Protein AF-A0A3D3TG16-F1 (afdb_monomer_lite)

Radius of gyration: 24.29 Å; chains: 1; bounding box: 48×66×40 Å

pLDDT: mean 75.25, std 17.26, range [41.66, 96.12]

Structure (mmCIF, N/CA/C/O backbone):
data_AF-A0A3D3TG16-F1
#
_entry.id   AF-A0A3D3TG16-F1
#
loop_
_atom_site.group_PDB
_atom_site.id
_atom_site.type_symbol
_atom_site.label_atom_id
_atom_site.label_alt_id
_atom_site.label_comp_id
_atom_site.label_asym_id
_atom_site.label_entity_id
_atom_site.label_seq_id
_atom_site.pdbx_PDB_ins_code
_atom_site.Cartn_x
_atom_site.Cartn_y
_atom_site.Cartn_z
_atom_site.occupancy
_atom_site.B_iso_or_equiv
_atom_site.auth_seq_id
_atom_site.auth_comp_id
_atom_site.auth_asym_id
_atom_site.auth_atom_id
_atom_site.pdbx_PDB_model_num
ATOM 1 N N . MET A 1 1 ? 19.331 -49.207 22.843 1.00 44.12 1 MET A N 1
ATOM 2 C CA . MET A 1 1 ? 19.240 -48.567 21.511 1.00 44.12 1 MET A CA 1
ATOM 3 C C . MET A 1 1 ? 20.574 -47.880 21.220 1.00 44.12 1 MET A C 1
ATOM 5 O O . MET A 1 1 ? 20.858 -46.851 21.814 1.00 44.12 1 MET A O 1
ATOM 9 N N . LYS A 1 2 ? 21.470 -48.507 20.438 1.00 50.56 2 LYS A N 1
ATOM 10 C CA . LYS A 1 2 ? 22.807 -47.951 20.146 1.00 50.56 2 LYS A CA 1
ATOM 11 C C . LYS A 1 2 ? 22.672 -46.909 19.031 1.00 50.56 2 LYS A C 1
ATOM 13 O O . LYS A 1 2 ? 22.557 -47.273 17.863 1.00 50.56 2 LYS A O 1
ATOM 18 N N . PHE A 1 3 ? 22.633 -45.628 19.393 1.00 57.50 3 PHE A N 1
ATOM 19 C CA . PHE A 1 3 ? 22.630 -44.539 18.419 1.00 57.50 3 PHE A CA 1
ATOM 20 C C . PHE A 1 3 ? 23.970 -44.522 17.682 1.00 57.50 3 PHE A C 1
ATOM 22 O O . PHE A 1 3 ? 25.037 -44.395 18.280 1.00 57.50 3 PHE A O 1
ATOM 29 N N . ASN A 1 4 ? 23.915 -44.727 16.369 1.00 64.44 4 ASN A N 1
ATOM 30 C CA . ASN A 1 4 ? 25.100 -44.846 15.536 1.00 64.44 4 ASN A CA 1
ATOM 31 C C . ASN A 1 4 ? 25.638 -43.436 15.245 1.00 64.44 4 ASN A C 1
ATOM 33 O O . ASN A 1 4 ? 25.132 -42.730 14.372 1.00 64.44 4 ASN A O 1
ATOM 37 N N . VAL A 1 5 ? 26.635 -43.016 16.028 1.00 63.06 5 VAL A N 1
ATOM 38 C CA . VAL A 1 5 ? 27.213 -41.657 16.047 1.00 63.06 5 VAL A CA 1
ATOM 39 C C . VAL A 1 5 ? 27.685 -41.200 14.660 1.00 63.06 5 VAL A C 1
ATOM 41 O O . VAL A 1 5 ? 27.602 -40.018 14.343 1.00 63.06 5 VAL A O 1
ATOM 44 N N . SER A 1 6 ? 28.101 -42.133 13.795 1.00 63.25 6 SER A N 1
ATOM 45 C CA . SER A 1 6 ? 28.447 -41.861 12.391 1.00 63.25 6 SER A CA 1
ATOM 46 C C . SER A 1 6 ? 27.268 -41.267 11.606 1.00 63.25 6 SER A C 1
ATOM 48 O O . SER A 1 6 ? 27.413 -40.227 10.971 1.00 63.25 6 SER A O 1
ATOM 50 N N . LYS A 1 7 ? 26.071 -41.856 11.727 1.00 60.94 7 LYS A N 1
ATOM 51 C CA . LYS A 1 7 ? 24.860 -41.394 11.026 1.00 60.94 7 LYS A CA 1
ATOM 52 C C . LYS A 1 7 ? 24.345 -40.062 11.581 1.00 60.94 7 LYS A C 1
ATOM 54 O O . LYS A 1 7 ? 23.885 -39.225 10.813 1.00 60.94 7 LYS A O 1
ATOM 59 N N . MET A 1 8 ? 24.495 -39.830 12.888 1.00 66.44 8 MET A N 1
ATOM 60 C CA . MET A 1 8 ? 24.121 -38.564 13.542 1.00 66.44 8 MET A CA 1
ATOM 61 C C . MET A 1 8 ? 24.946 -37.369 13.039 1.00 66.44 8 MET A C 1
ATOM 63 O O . MET A 1 8 ? 24.404 -36.274 12.927 1.00 66.44 8 MET A O 1
ATOM 67 N N . LYS A 1 9 ? 26.220 -37.569 12.662 1.00 72.94 9 LYS A N 1
ATOM 68 C CA . LYS A 1 9 ? 27.054 -36.501 12.074 1.00 72.94 9 LYS A CA 1
ATOM 69 C C . LYS A 1 9 ? 26.484 -35.986 10.751 1.00 72.94 9 LYS A C 1
ATOM 71 O O . LYS A 1 9 ? 26.445 -34.778 10.546 1.00 72.94 9 LYS A O 1
ATOM 76 N N . TYR A 1 10 ? 26.000 -36.879 9.887 1.00 79.88 10 TYR A N 1
ATOM 77 C CA . TYR A 1 10 ? 25.410 -36.487 8.603 1.00 79.88 10 TYR A CA 1
ATOM 78 C C . TYR A 1 10 ? 24.068 -35.767 8.776 1.00 79.88 10 TYR A C 1
ATOM 80 O O . TYR A 1 10 ? 23.795 -34.819 8.047 1.00 79.88 10 TYR A O 1
ATOM 88 N N . VAL A 1 11 ? 23.262 -36.152 9.774 1.00 79.75 11 VAL A N 1
ATOM 89 C CA . VAL A 1 11 ? 22.000 -35.458 10.096 1.00 79.75 11 VAL A CA 1
ATOM 90 C C . VAL A 1 11 ? 22.264 -34.043 10.622 1.00 79.75 11 VAL A C 1
ATOM 92 O O . VAL A 1 11 ? 21.593 -33.100 10.209 1.00 79.75 11 VAL A O 1
ATOM 95 N N . ILE A 1 12 ? 23.272 -33.872 11.483 1.00 79.38 12 ILE A N 1
ATOM 96 C CA . ILE A 1 12 ? 23.671 -32.553 11.998 1.00 79.38 12 ILE A CA 1
ATOM 97 C C . ILE A 1 12 ? 24.229 -31.676 10.867 1.00 79.38 12 ILE A C 1
ATOM 99 O O . ILE A 1 12 ? 23.850 -30.512 10.758 1.00 79.38 12 ILE A O 1
ATOM 103 N N . LEU A 1 13 ? 25.070 -32.237 9.991 1.00 79.25 13 LEU A N 1
ATOM 104 C CA . LEU A 1 13 ? 25.622 -31.527 8.834 1.00 79.25 13 LEU A CA 1
ATOM 105 C C . LEU A 1 13 ? 24.523 -31.075 7.857 1.00 79.25 13 LEU A C 1
ATOM 107 O O . LEU A 1 13 ? 24.556 -29.944 7.382 1.00 79.25 13 LEU A O 1
ATOM 111 N N . LEU A 1 14 ? 23.525 -31.927 7.599 1.00 78.12 14 LEU A N 1
ATOM 112 C CA . LEU A 1 14 ? 22.393 -31.601 6.731 1.00 78.12 14 LEU A CA 1
ATOM 113 C C . LEU A 1 14 ? 21.505 -30.497 7.330 1.00 78.12 14 LEU A C 1
ATOM 115 O O . LEU A 1 14 ? 21.087 -29.595 6.610 1.00 78.12 14 LEU A O 1
ATOM 119 N N . SER A 1 15 ? 21.264 -30.525 8.645 1.00 74.94 15 SER A N 1
ATOM 120 C CA . SER A 1 15 ? 20.498 -29.489 9.355 1.00 74.94 15 SER A CA 1
ATOM 121 C C . SER A 1 15 ? 21.165 -28.106 9.274 1.00 74.94 15 SER A C 1
ATOM 123 O O . SER A 1 15 ? 20.494 -27.093 9.074 1.00 74.94 15 SER A O 1
ATOM 125 N N . LEU A 1 16 ? 22.500 -28.057 9.345 1.00 75.06 16 LEU A N 1
ATOM 126 C CA . LEU A 1 16 ? 23.260 -26.805 9.304 1.00 75.06 16 LEU A CA 1
ATOM 127 C C . LEU A 1 16 ? 23.167 -26.078 7.950 1.00 75.06 16 LEU A C 1
ATOM 129 O O . LEU A 1 16 ? 23.150 -24.851 7.917 1.00 75.06 16 LEU A O 1
ATOM 133 N N . ILE A 1 17 ? 23.038 -26.820 6.844 1.00 73.94 17 ILE 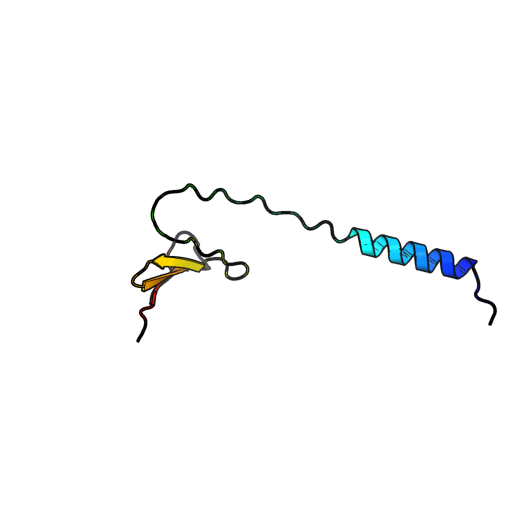A N 1
ATOM 134 C CA . ILE A 1 17 ? 22.905 -26.254 5.490 1.00 73.94 17 ILE A CA 1
ATOM 135 C C . ILE A 1 17 ? 21.549 -25.550 5.310 1.00 73.94 17 ILE A C 1
ATOM 137 O O . ILE A 1 17 ? 21.478 -24.490 4.686 1.00 73.94 17 ILE A O 1
ATOM 141 N N . PHE A 1 18 ? 20.471 -26.090 5.891 1.00 68.38 18 PHE A N 1
ATOM 142 C CA . PHE A 1 18 ? 19.139 -25.475 5.803 1.00 68.38 18 PHE A CA 1
ATOM 143 C C . PHE A 1 18 ? 19.052 -24.131 6.544 1.00 68.38 18 PHE A C 1
ATOM 145 O O . PHE A 1 18 ? 18.305 -23.246 6.126 1.00 68.38 18 PHE A O 1
ATOM 152 N N . LEU A 1 19 ? 19.850 -23.938 7.597 1.00 65.50 19 LEU A N 1
ATOM 153 C CA . LEU A 1 19 ? 19.859 -22.709 8.398 1.00 65.50 19 LEU A CA 1
ATOM 154 C C . LEU A 1 19 ? 20.528 -21.516 7.686 1.00 65.50 19 LEU A C 1
ATOM 156 O O . LEU A 1 19 ? 20.288 -20.372 8.067 1.00 65.50 19 LEU A O 1
ATOM 160 N N . TRP A 1 20 ? 21.320 -21.742 6.631 1.00 61.09 20 TRP A N 1
ATOM 161 C CA . TRP A 1 20 ? 21.981 -20.668 5.871 1.00 61.09 20 TRP A CA 1
ATOM 162 C C . TRP A 1 20 ? 21.139 -20.072 4.736 1.00 61.09 20 TRP A C 1
ATOM 164 O O . TRP A 1 20 ? 21.507 -19.036 4.188 1.00 61.09 20 TRP A O 1
ATOM 174 N N . SER A 1 21 ? 19.974 -20.646 4.416 1.00 58.84 21 SER A N 1
ATOM 175 C CA . SER A 1 21 ? 19.085 -20.094 3.374 1.00 58.84 21 SER A CA 1
ATOM 176 C C . SER A 1 21 ? 18.253 -18.883 3.827 1.00 58.84 21 SER A C 1
ATOM 178 O O . SER A 1 21 ? 17.505 -18.319 3.033 1.00 58.84 21 SER A O 1
ATOM 180 N N . CYS A 1 22 ? 18.409 -18.425 5.073 1.00 62.59 22 CYS A N 1
ATOM 181 C CA . CYS A 1 22 ? 17.750 -17.228 5.605 1.00 62.59 22 CYS A CA 1
ATOM 182 C C . CYS A 1 22 ? 18.672 -15.991 5.609 1.00 62.59 22 CYS A C 1
ATOM 184 O O . CYS A 1 22 ? 18.746 -15.265 6.597 1.00 62.59 22 CYS A O 1
ATOM 186 N N . SER A 1 23 ? 19.360 -15.704 4.501 1.00 63.84 23 SER A N 1
ATOM 187 C CA . SER A 1 23 ? 19.871 -14.347 4.249 1.00 63.84 23 SER A CA 1
ATOM 188 C C . SER A 1 23 ? 18.827 -13.587 3.435 1.00 63.84 23 SER A C 1
ATOM 190 O O . SER A 1 23 ? 18.850 -13.550 2.206 1.00 63.84 23 SER A O 1
ATOM 192 N N . GLY A 1 24 ? 17.824 -13.056 4.136 1.00 58.91 24 GLY A N 1
ATOM 193 C CA . GLY A 1 24 ? 16.814 -12.197 3.535 1.00 58.91 24 GLY A CA 1
ATOM 194 C C . GLY A 1 24 ? 17.470 -10.923 3.014 1.00 58.91 24 GLY A C 1
ATOM 195 O O . GLY A 1 24 ? 17.941 -10.104 3.803 1.00 58.91 24 GLY A O 1
ATOM 196 N N . ASN A 1 25 ? 17.486 -10.753 1.691 1.00 56.78 25 ASN A N 1
ATOM 197 C CA . ASN A 1 25 ? 17.840 -9.497 1.037 1.00 56.78 25 ASN A CA 1
ATOM 198 C C . ASN A 1 25 ? 17.000 -8.366 1.645 1.00 56.78 25 ASN A C 1
ATOM 200 O O . ASN A 1 25 ? 15.802 -8.254 1.378 1.00 56.78 25 ASN A O 1
ATOM 204 N N . LYS A 1 26 ? 17.624 -7.528 2.476 1.00 58.66 26 LYS A N 1
ATOM 205 C CA . LYS A 1 26 ? 17.034 -6.268 2.922 1.00 58.66 26 LYS A CA 1
ATOM 206 C C . LYS A 1 26 ? 16.970 -5.372 1.689 1.00 58.66 26 LYS A C 1
ATOM 208 O O . LYS A 1 26 ? 17.992 -4.857 1.244 1.00 58.66 26 LYS A O 1
ATOM 213 N N . GLN A 1 27 ? 15.789 -5.260 1.087 1.00 55.03 27 GLN A N 1
ATOM 214 C CA . GLN A 1 27 ? 15.552 -4.281 0.029 1.00 55.03 27 GLN A CA 1
ATOM 215 C C . GLN A 1 27 ? 15.894 -2.889 0.585 1.00 55.03 27 GLN A C 1
ATOM 217 O O . GLN A 1 27 ? 15.524 -2.607 1.729 1.00 55.03 27 GLN A O 1
ATOM 222 N N . PRO A 1 28 ? 16.617 -2.041 -0.169 1.00 48.72 28 PRO A N 1
ATOM 223 C CA . PRO A 1 28 ? 16.967 -0.711 0.303 1.00 48.72 28 PRO A CA 1
ATOM 224 C C . PRO A 1 28 ? 15.684 0.058 0.614 1.00 48.72 28 PRO A C 1
ATOM 226 O O . PRO A 1 28 ? 14.741 0.066 -0.185 1.00 48.72 28 PRO A O 1
ATOM 229 N N . ALA A 1 29 ? 15.650 0.665 1.800 1.00 49.22 29 ALA A N 1
ATOM 230 C CA . ALA A 1 29 ? 14.629 1.626 2.169 1.00 49.22 29 ALA A CA 1
ATOM 231 C C . ALA A 1 29 ? 14.607 2.702 1.081 1.00 49.22 29 ALA A C 1
ATOM 233 O O . ALA A 1 29 ? 15.598 3.388 0.844 1.00 49.22 29 ALA A O 1
ATOM 234 N N . LYS A 1 30 ? 13.496 2.777 0.353 1.00 47.22 30 LYS A N 1
ATOM 235 C CA . LYS A 1 30 ? 13.255 3.859 -0.587 1.00 47.22 30 LYS A CA 1
ATOM 236 C C . LYS A 1 30 ? 13.019 5.100 0.267 1.00 47.22 30 LYS A C 1
ATOM 238 O O . LYS A 1 30 ? 11.960 5.189 0.881 1.00 47.22 30 LYS A O 1
ATOM 243 N N . ASP A 1 31 ? 14.017 5.977 0.340 1.00 46.00 31 ASP A N 1
ATOM 244 C CA . ASP A 1 31 ? 13.902 7.322 0.903 1.00 46.00 31 ASP A CA 1
ATOM 245 C C . ASP A 1 31 ? 12.639 7.986 0.348 1.00 46.00 31 ASP A C 1
ATOM 247 O O . ASP A 1 31 ? 12.503 8.228 -0.857 1.00 46.00 31 ASP A O 1
ATOM 251 N N . ILE A 1 32 ? 11.668 8.197 1.230 1.00 47.91 32 ILE A N 1
ATOM 252 C CA . ILE A 1 32 ? 10.494 9.011 0.956 1.00 47.91 32 ILE A CA 1
ATOM 253 C C . ILE A 1 32 ? 10.896 10.398 1.428 1.00 47.91 32 ILE A C 1
ATOM 255 O O . ILE A 1 32 ? 10.886 10.667 2.625 1.00 47.91 32 ILE A O 1
ATOM 259 N N . ASN A 1 33 ? 11.293 11.245 0.481 1.00 41.81 33 ASN A N 1
ATOM 260 C CA . ASN A 1 33 ? 11.499 12.662 0.738 1.00 41.81 33 ASN A CA 1
ATOM 261 C C . ASN A 1 33 ? 10.248 13.234 1.417 1.00 41.81 33 ASN A C 1
ATOM 263 O O . ASN A 1 33 ? 9.146 13.171 0.867 1.00 41.81 33 ASN A O 1
ATOM 267 N N . GLU A 1 34 ? 10.455 13.763 2.619 1.00 48.91 34 GLU A N 1
ATOM 268 C CA . GLU A 1 34 ? 9.529 14.600 3.367 1.00 48.91 34 GLU A CA 1
ATOM 269 C C . GLU A 1 34 ? 9.005 15.725 2.475 1.00 48.91 34 GLU A C 1
ATOM 271 O O . GLU A 1 34 ? 9.777 16.585 2.065 1.00 48.91 34 GLU A O 1
ATOM 276 N N . THR A 1 35 ? 7.703 15.750 2.187 1.00 44.06 35 THR A N 1
ATOM 277 C CA . THR A 1 35 ? 6.908 16.977 2.026 1.00 44.06 35 THR A CA 1
ATOM 278 C C . THR A 1 35 ? 5.425 16.595 2.061 1.00 44.06 35 THR A C 1
ATOM 280 O O . THR A 1 35 ? 4.997 15.699 1.337 1.00 44.06 35 THR A O 1
ATOM 283 N N . ALA A 1 36 ? 4.657 17.351 2.848 1.00 41.66 36 ALA A N 1
ATOM 284 C CA . ALA A 1 36 ? 3.205 17.314 3.032 1.00 41.66 36 ALA A CA 1
ATOM 285 C C . ALA A 1 36 ? 2.694 16.282 4.050 1.00 41.66 36 ALA A C 1
ATOM 287 O O . ALA A 1 36 ? 3.143 15.144 4.095 1.00 41.66 36 ALA A O 1
ATOM 288 N N . ASN A 1 37 ? 1.734 16.731 4.863 1.00 49.53 37 ASN A N 1
ATOM 289 C CA . ASN A 1 37 ? 1.073 16.086 6.006 1.00 49.53 37 ASN A CA 1
ATOM 290 C C . ASN A 1 37 ? 0.286 14.810 5.644 1.00 49.53 37 ASN A C 1
ATOM 292 O O . ASN A 1 37 ? -0.897 14.680 5.933 1.00 49.53 37 ASN A O 1
ATOM 296 N N . HIS A 1 38 ? 0.928 13.882 4.951 1.00 54.06 38 HIS A N 1
ATOM 297 C CA . HIS A 1 38 ? 0.336 12.685 4.392 1.00 54.06 38 HIS A CA 1
ATOM 298 C C . HIS A 1 38 ? 1.131 11.503 4.926 1.00 54.06 38 HIS A C 1
ATOM 300 O O . HIS A 1 38 ? 2.292 11.291 4.567 1.00 54.06 38 HIS A O 1
ATOM 306 N N . THR A 1 39 ? 0.519 10.732 5.823 1.00 59.88 39 THR A N 1
ATOM 307 C CA . THR A 1 39 ? 1.143 9.501 6.308 1.00 59.88 39 THR A CA 1
ATOM 308 C C . THR A 1 39 ? 1.179 8.511 5.147 1.00 59.88 39 THR A C 1
ATOM 310 O O . THR A 1 39 ? 0.163 7.950 4.733 1.00 59.88 39 THR A O 1
ATOM 313 N N . LEU A 1 40 ? 2.360 8.341 4.551 1.00 63.12 40 LEU A N 1
ATOM 314 C CA . LEU A 1 40 ? 2.533 7.450 3.412 1.00 63.12 40 LEU A CA 1
ATOM 315 C C . LEU A 1 40 ? 2.452 6.004 3.915 1.00 63.12 40 LEU A C 1
ATOM 317 O O . LEU A 1 40 ? 3.407 5.452 4.464 1.00 63.12 40 LEU A O 1
ATOM 321 N N . TYR A 1 41 ? 1.270 5.400 3.785 1.00 76.44 41 TYR A N 1
ATOM 322 C CA . TYR A 1 41 ? 1.013 4.045 4.259 1.00 76.44 41 TYR A CA 1
ATOM 323 C C . TYR A 1 41 ? 1.769 3.026 3.400 1.00 76.44 41 TYR A C 1
ATOM 325 O O . TYR A 1 41 ? 1.562 2.925 2.187 1.00 76.44 41 TYR A O 1
ATOM 333 N N . SER A 1 42 ? 2.651 2.248 4.032 1.00 80.06 42 SER A N 1
ATOM 334 C CA . SER A 1 42 ? 3.486 1.268 3.334 1.00 80.06 42 SER A CA 1
ATOM 335 C C . SER A 1 42 ? 2.738 -0.043 3.081 1.00 80.06 42 SER A C 1
ATOM 337 O O . SER A 1 42 ? 2.344 -0.756 4.005 1.00 80.06 42 SER A O 1
ATOM 339 N N . ILE A 1 43 ? 2.571 -0.385 1.803 1.00 82.00 43 ILE A N 1
ATOM 340 C CA . ILE A 1 43 ? 1.880 -1.594 1.347 1.00 82.00 43 ILE A CA 1
ATOM 341 C C . ILE A 1 43 ? 2.909 -2.686 1.023 1.00 82.00 43 ILE A C 1
ATOM 343 O O . ILE A 1 43 ? 3.735 -2.518 0.129 1.00 82.00 43 ILE A O 1
ATOM 347 N N . LYS A 1 44 ? 2.828 -3.842 1.697 1.00 85.69 44 LYS A N 1
ATOM 348 C CA . LYS A 1 44 ? 3.803 -4.942 1.521 1.00 85.69 44 LYS A CA 1
ATOM 349 C C . LYS A 1 44 ? 3.543 -5.847 0.313 1.00 85.69 44 LYS A C 1
ATOM 351 O O . LYS A 1 44 ? 4.491 -6.356 -0.276 1.00 85.69 44 LYS A O 1
ATOM 356 N N . TYR A 1 45 ? 2.278 -6.066 -0.052 1.00 84.69 45 TYR A N 1
ATOM 357 C CA . TYR A 1 45 ? 1.911 -7.120 -1.014 1.00 84.69 45 TYR A CA 1
ATOM 358 C C . TYR A 1 45 ? 1.172 -6.620 -2.261 1.00 84.69 45 TYR A C 1
ATOM 360 O O . TYR A 1 45 ? 1.228 -7.277 -3.298 1.00 84.69 45 TYR A O 1
ATOM 368 N N . ALA A 1 46 ? 0.522 -5.454 -2.210 1.00 84.31 46 ALA A N 1
ATOM 369 C CA . ALA A 1 46 ? -0.252 -4.936 -3.338 1.00 84.31 46 ALA A CA 1
ATOM 370 C C . ALA A 1 46 ? 0.579 -3.959 -4.189 1.00 84.31 46 ALA A C 1
ATOM 372 O O . ALA 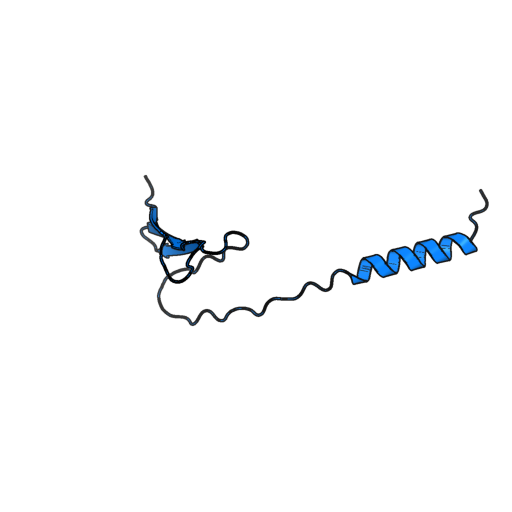A 1 46 ? 0.543 -2.740 -4.014 1.00 84.31 46 ALA A O 1
ATOM 373 N N . LYS A 1 47 ? 1.358 -4.511 -5.128 1.00 86.56 47 LYS A N 1
ATOM 374 C CA . LYS A 1 47 ? 2.111 -3.720 -6.115 1.00 86.56 47 LYS A CA 1
ATOM 375 C C . LYS A 1 47 ? 1.155 -2.973 -7.044 1.00 86.56 47 LYS A C 1
ATOM 377 O O . LYS A 1 47 ? 0.148 -3.523 -7.473 1.00 86.56 47 LYS A O 1
ATOM 382 N N . GLY A 1 48 ? 1.489 -1.725 -7.368 1.00 89.81 48 GLY A N 1
ATOM 383 C CA . GLY A 1 48 ? 0.642 -0.868 -8.205 1.00 89.81 48 GLY A CA 1
ATOM 384 C C . GLY A 1 48 ? -0.514 -0.201 -7.455 1.00 89.81 48 GLY A C 1
ATOM 385 O O . GLY A 1 48 ? -1.268 0.546 -8.072 1.00 89.81 48 GLY A O 1
ATOM 386 N N . PHE A 1 49 ? -0.625 -0.414 -6.142 1.00 90.50 49 PHE A N 1
ATOM 387 C CA . PHE A 1 49 ? -1.525 0.333 -5.272 1.00 90.50 49 PHE A CA 1
ATOM 388 C C . PHE A 1 49 ? -0.748 1.412 -4.524 1.00 90.50 49 PHE A C 1
ATOM 390 O O . PHE A 1 49 ? 0.419 1.238 -4.166 1.00 90.50 49 PHE A O 1
ATOM 397 N N . SER A 1 50 ? -1.389 2.548 -4.295 1.00 90.44 50 SER A N 1
ATOM 398 C CA . SER A 1 50 ? -0.860 3.616 -3.452 1.00 90.44 50 SER A CA 1
ATOM 399 C C . SER A 1 50 ? -1.993 4.158 -2.603 1.00 90.44 50 SER A C 1
ATOM 401 O O . SER A 1 50 ? -3.059 4.471 -3.132 1.00 90.44 50 SER A O 1
ATOM 403 N N . VAL A 1 51 ? -1.767 4.217 -1.295 1.00 91.00 51 VAL A N 1
ATOM 404 C CA . VAL A 1 51 ? -2.730 4.739 -0.329 1.00 91.00 51 VAL A CA 1
ATOM 405 C C . VAL A 1 51 ? -2.162 6.030 0.220 1.00 91.00 51 VAL A C 1
ATOM 407 O O . VAL A 1 51 ? -1.029 6.059 0.700 1.00 91.00 51 VAL A O 1
ATOM 410 N N . ASN A 1 52 ? -2.959 7.081 0.129 1.00 90.50 52 ASN A N 1
ATOM 411 C CA . ASN A 1 52 ? -2.659 8.365 0.711 1.00 90.50 52 ASN A CA 1
ATOM 412 C C . ASN A 1 52 ? -3.698 8.659 1.799 1.00 90.50 52 ASN A C 1
ATOM 414 O O . ASN A 1 52 ? -4.899 8.645 1.530 1.00 90.50 52 ASN A O 1
ATOM 418 N N . ILE A 1 53 ? -3.234 8.845 3.031 1.00 89.50 53 ILE A N 1
ATOM 419 C CA . ILE A 1 53 ? -4.088 9.095 4.190 1.00 89.50 53 ILE A CA 1
ATOM 420 C C . ILE A 1 53 ? -3.988 10.577 4.528 1.00 89.50 53 ILE A C 1
ATOM 422 O O . ILE A 1 53 ? -2.902 11.077 4.827 1.00 89.50 53 ILE A O 1
ATOM 426 N N . SER A 1 54 ? -5.135 11.241 4.485 1.00 87.88 54 SE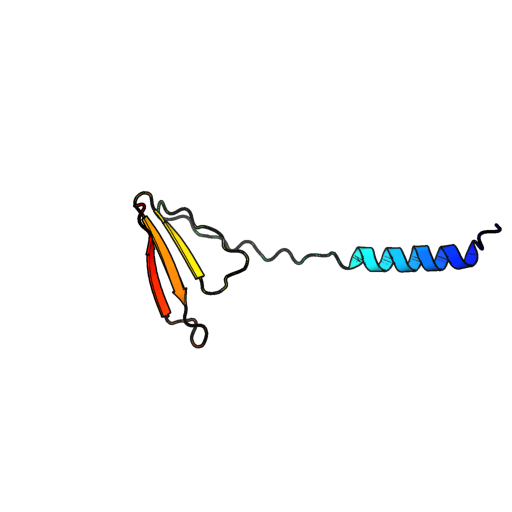R A N 1
ATOM 427 C CA . SER A 1 54 ? -5.341 12.605 4.958 1.00 87.88 54 SER A CA 1
ATOM 428 C C . SER A 1 54 ? -6.321 12.587 6.134 1.00 87.88 54 SER A C 1
ATOM 430 O O . SER A 1 54 ? -6.946 11.559 6.402 1.00 87.88 54 SER A O 1
ATOM 432 N N . ASP A 1 55 ? -6.465 13.716 6.826 1.00 87.75 55 ASP A N 1
ATOM 433 C CA . ASP A 1 55 ? -7.314 13.809 8.023 1.00 87.75 55 ASP A CA 1
ATOM 434 C C . ASP A 1 55 ? -8.813 13.627 7.715 1.00 87.75 55 ASP A C 1
ATOM 436 O O . ASP A 1 55 ? -9.562 13.123 8.545 1.00 87.75 55 ASP A O 1
ATOM 440 N N . GLU A 1 56 ? -9.249 13.995 6.507 1.00 88.19 56 GLU A N 1
ATOM 441 C CA . GLU A 1 56 ? -10.664 13.983 6.105 1.00 88.19 56 GLU A CA 1
ATOM 442 C C . GLU A 1 56 ? -11.074 12.729 5.317 1.00 88.19 56 GLU A C 1
ATOM 444 O O . GLU A 1 56 ? -12.235 12.321 5.334 1.00 88.19 56 GLU A O 1
ATOM 449 N N . TYR A 1 57 ? -10.140 12.125 4.579 1.00 90.88 57 TYR A N 1
ATOM 450 C CA . TYR A 1 57 ? -10.420 10.992 3.702 1.00 90.88 57 TYR A CA 1
ATOM 451 C C . TYR A 1 57 ? -9.159 10.185 3.394 1.00 90.88 57 TYR A C 1
ATOM 453 O O . TYR A 1 57 ? -8.024 10.646 3.537 1.00 90.88 57 TYR A O 1
ATOM 461 N N . LYS A 1 58 ? -9.366 8.959 2.906 1.00 92.38 58 LYS A N 1
ATOM 462 C CA . LYS A 1 58 ? -8.290 8.098 2.400 1.00 92.38 58 LYS A CA 1
ATOM 463 C C . LYS A 1 58 ? -8.409 7.975 0.894 1.00 92.38 58 LYS A C 1
ATOM 465 O O . LYS A 1 58 ? -9.427 7.535 0.368 1.00 92.38 58 LYS A O 1
ATOM 470 N N . GLU A 1 59 ? -7.349 8.327 0.193 1.00 93.25 59 GLU A N 1
ATOM 471 C CA . GLU A 1 59 ? -7.260 8.188 -1.249 1.00 93.25 59 GLU A CA 1
ATOM 472 C C . GLU A 1 59 ? -6.539 6.887 -1.613 1.00 93.25 59 GLU A C 1
ATOM 474 O O . GLU A 1 59 ? -5.445 6.605 -1.128 1.00 93.25 59 GLU A O 1
ATOM 479 N N . ILE A 1 60 ? -7.132 6.102 -2.513 1.00 92.62 60 ILE A N 1
ATOM 480 C CA . ILE A 1 60 ? -6.522 4.889 -3.060 1.00 92.62 60 ILE A CA 1
ATOM 481 C C . ILE A 1 60 ? -6.361 5.048 -4.566 1.00 92.62 60 ILE A C 1
ATOM 483 O O . ILE A 1 60 ? -7.338 5.184 -5.302 1.00 92.62 60 ILE A O 1
ATOM 487 N N . THR A 1 61 ? -5.122 4.960 -5.036 1.00 94.12 61 THR A N 1
ATOM 488 C CA . THR A 1 61 ? -4.789 4.944 -6.462 1.00 94.12 61 THR A CA 1
ATOM 489 C C . THR A 1 61 ? -4.393 3.537 -6.892 1.00 94.12 61 THR A C 1
ATOM 491 O 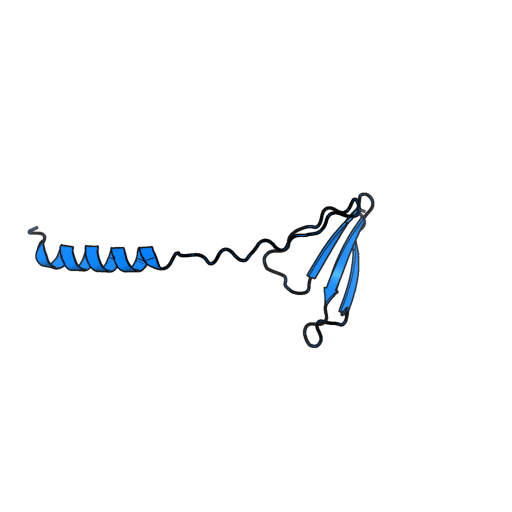O . THR A 1 61 ? -3.549 2.896 -6.265 1.00 94.12 61 THR A O 1
ATOM 494 N N . VAL A 1 62 ? -4.987 3.070 -7.989 1.00 94.62 62 VAL A N 1
ATOM 495 C CA . VAL A 1 62 ? -4.711 1.779 -8.627 1.00 94.62 62 VAL A CA 1
ATOM 496 C C . VAL A 1 62 ? -4.071 2.039 -9.984 1.00 94.62 62 VAL A C 1
ATOM 498 O O . VAL A 1 62 ? -4.666 2.700 -10.838 1.00 94.62 62 VAL A O 1
ATOM 501 N N . ARG A 1 63 ? -2.858 1.531 -10.199 1.00 94.94 63 ARG A N 1
ATOM 502 C CA . ARG A 1 63 ? -2.153 1.602 -11.487 1.00 94.94 63 ARG A CA 1
ATOM 503 C C . ARG A 1 63 ? -2.607 0.494 -12.427 1.00 94.94 63 ARG A C 1
ATOM 505 O O . ARG A 1 63 ? -3.007 -0.585 -11.996 1.00 94.94 63 ARG A O 1
ATOM 512 N N . ASN A 1 64 ? -2.536 0.775 -13.722 1.00 93.25 64 ASN A N 1
ATOM 513 C CA . ASN A 1 64 ? -2.834 -0.210 -14.747 1.00 93.25 64 ASN A CA 1
ATOM 514 C C . ASN A 1 64 ? -1.738 -1.303 -14.745 1.00 93.25 64 ASN A C 1
ATOM 516 O O . ASN A 1 64 ? -0.550 -0.971 -14.759 1.00 93.25 64 ASN A O 1
ATOM 520 N N . PRO A 1 65 ? -2.105 -2.600 -14.690 1.00 91.06 65 PRO A N 1
ATOM 521 C CA . PRO A 1 65 ? -1.130 -3.688 -14.615 1.00 91.06 65 PRO A CA 1
ATOM 522 C C . PRO A 1 65 ? -0.412 -3.958 -15.946 1.00 91.06 65 PRO A C 1
ATOM 524 O O . PRO A 1 65 ? 0.685 -4.510 -15.932 1.00 91.06 65 PRO A O 1
ATOM 527 N N . TRP A 1 66 ? -1.001 -3.562 -17.078 1.00 92.69 66 TRP A N 1
ATOM 528 C CA . TRP A 1 66 ? -0.410 -3.684 -18.416 1.00 92.69 66 TRP A CA 1
ATOM 529 C C . TRP A 1 66 ? 0.443 -2.465 -18.800 1.00 92.69 66 TRP A C 1
ATOM 531 O O . TRP A 1 66 ? 1.374 -2.597 -19.586 1.00 92.69 66 TRP A O 1
ATOM 541 N N . ASP A 1 67 ? 0.156 -1.291 -18.229 1.00 91.81 67 ASP A N 1
ATOM 542 C CA . ASP A 1 67 ? 0.930 -0.057 -18.410 1.00 91.81 67 ASP A CA 1
ATOM 543 C C . ASP A 1 67 ? 1.035 0.708 -17.082 1.00 91.81 67 ASP A C 1
ATOM 545 O O . ASP A 1 67 ? 0.143 1.468 -16.701 1.00 91.81 67 ASP A O 1
ATOM 549 N N . THR A 1 68 ? 2.148 0.530 -16.369 1.00 86.62 68 THR A N 1
ATOM 550 C CA . THR A 1 68 ? 2.330 1.059 -15.005 1.00 86.62 68 THR A CA 1
ATOM 551 C C . THR A 1 68 ? 2.441 2.585 -14.939 1.00 86.62 68 THR A C 1
ATOM 553 O O . THR A 1 68 ? 2.345 3.165 -13.849 1.00 86.62 68 THR A O 1
ATOM 556 N N . THR A 1 69 ? 2.602 3.252 -16.085 1.00 91.31 69 THR A N 1
ATOM 557 C CA . THR A 1 69 ? 2.608 4.717 -16.175 1.00 91.31 69 THR A CA 1
ATOM 558 C C . THR A 1 69 ? 1.200 5.295 -16.064 1.00 91.31 69 THR A C 1
ATOM 560 O O . THR A 1 69 ? 1.032 6.427 -15.610 1.00 91.31 69 THR A O 1
ATOM 563 N N . LYS A 1 70 ? 0.177 4.497 -16.394 1.00 92.56 70 LYS A N 1
ATOM 564 C CA . LYS A 1 70 ? -1.222 4.914 -16.396 1.00 92.56 70 LYS A CA 1
ATOM 565 C C . LYS A 1 70 ? -1.921 4.549 -15.093 1.00 92.56 70 LYS A C 1
ATOM 567 O O . LYS A 1 70 ? -1.772 3.455 -14.544 1.00 92.56 70 LYS A O 1
ATOM 572 N N . ILE A 1 71 ? -2.743 5.477 -14.616 1.00 94.56 71 ILE A N 1
ATOM 573 C CA . ILE A 1 71 ? -3.684 5.221 -13.527 1.00 94.56 71 ILE A CA 1
ATOM 574 C C . ILE A 1 71 ? -4.878 4.470 -14.115 1.00 94.56 71 ILE A C 1
ATOM 576 O O . ILE A 1 71 ? -5.456 4.897 -15.110 1.00 94.56 71 ILE A O 1
ATOM 580 N N . LEU A 1 72 ? -5.233 3.346 -13.496 1.00 96.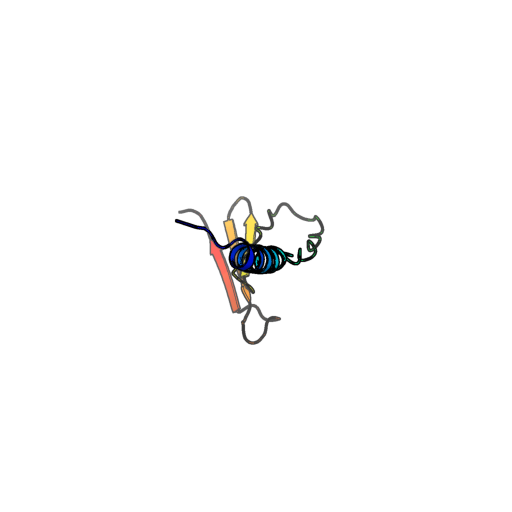12 72 LEU A N 1
ATOM 581 C CA . LEU A 1 72 ? -6.427 2.583 -13.840 1.00 96.12 72 LEU A CA 1
ATOM 582 C C . LEU A 1 72 ? -7.656 3.170 -13.150 1.00 96.12 72 LEU A C 1
ATOM 584 O O . LEU A 1 72 ? -8.687 3.370 -13.785 1.00 96.12 72 LEU A O 1
ATOM 588 N N . LYS A 1 73 ? -7.556 3.425 -11.841 1.00 95.75 73 LYS A N 1
ATOM 589 C CA . LYS A 1 73 ? -8.662 3.982 -11.062 1.00 95.75 73 LYS A CA 1
ATOM 590 C C . LYS A 1 73 ? -8.186 4.706 -9.809 1.00 95.75 73 LYS A C 1
ATOM 592 O O . LYS A 1 73 ? -7.128 4.393 -9.266 1.00 95.75 73 LYS A O 1
ATOM 597 N N . LYS A 1 74 ? -9.007 5.649 -9.349 1.00 95.75 74 LYS A N 1
ATOM 598 C CA . LYS A 1 74 ? -8.812 6.435 -8.135 1.00 95.75 74 LYS A CA 1
ATOM 599 C C . LYS A 1 74 ? -10.073 6.366 -7.270 1.00 95.75 74 LYS A C 1
ATOM 601 O O . LYS A 1 74 ? -11.172 6.515 -7.800 1.00 95.75 74 LYS A O 1
ATOM 606 N N . TYR A 1 75 ? -9.912 6.118 -5.975 1.00 95.56 75 TYR A N 1
ATOM 607 C CA . TYR A 1 75 ? -10.995 6.018 -4.997 1.00 95.56 75 TYR A CA 1
ATOM 608 C C . TYR A 1 75 ? -10.761 6.987 -3.846 1.00 95.56 75 TYR A C 1
ATOM 610 O O . TYR A 1 75 ? -9.626 7.146 -3.402 1.00 95.56 75 TYR A O 1
ATOM 618 N N . ILE A 1 76 ? -11.846 7.575 -3.351 1.00 95.44 76 ILE A N 1
ATOM 619 C CA . ILE A 1 76 ? -11.875 8.393 -2.141 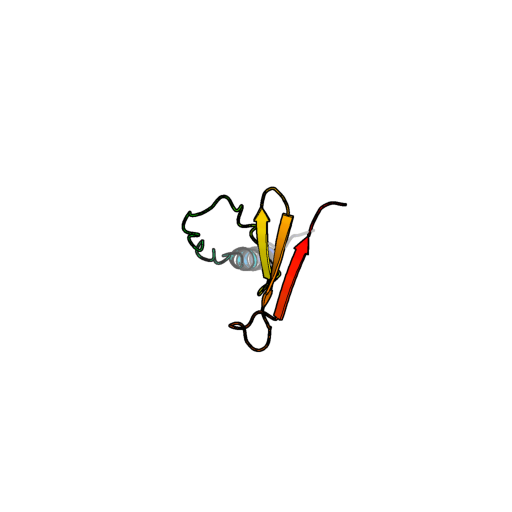1.00 95.44 76 ILE A CA 1
ATOM 620 C C . ILE A 1 76 ? -12.760 7.658 -1.141 1.00 95.44 76 ILE A C 1
ATOM 622 O O . ILE A 1 76 ? -13.931 7.403 -1.419 1.00 95.44 76 ILE A O 1
ATOM 626 N N . LEU A 1 77 ? -12.175 7.252 -0.021 1.00 94.00 77 LEU A N 1
ATOM 627 C CA . LEU A 1 77 ? -12.873 6.610 1.080 1.00 94.00 77 LEU A CA 1
ATOM 628 C C . LEU A 1 77 ? -13.142 7.658 2.155 1.00 94.00 77 LEU A C 1
ATOM 630 O O . LEU A 1 77 ? -12.200 8.260 2.674 1.00 94.00 77 LEU A O 1
ATOM 634 N N . VAL A 1 78 ? -14.417 7.838 2.474 1.00 94.31 78 VAL A N 1
ATOM 635 C CA . VAL A 1 78 ? -14.909 8.727 3.529 1.00 94.31 78 VAL A CA 1
ATOM 636 C C . VAL A 1 78 ? -15.651 7.860 4.541 1.00 94.31 78 VAL A C 1
ATOM 638 O O . VAL A 1 78 ? -16.310 6.891 4.147 1.00 94.31 78 VAL A O 1
ATOM 641 N N . ASP A 1 79 ? -15.511 8.174 5.826 1.00 87.75 79 ASP A N 1
ATOM 642 C CA . ASP A 1 79 ? -16.275 7.498 6.874 1.00 87.75 79 ASP A CA 1
ATOM 643 C C . ASP A 1 79 ? -17.773 7.838 6.739 1.00 87.75 79 ASP A C 1
ATOM 645 O O . ASP A 1 79 ? -18.144 8.895 6.225 1.00 87.75 79 ASP A O 1
ATOM 649 N N . LYS A 1 80 ? -18.634 6.887 7.116 1.00 78.19 80 LYS A N 1
ATOM 650 C CA . LYS A 1 80 ? -20.091 6.976 6.939 1.00 78.19 80 LYS A CA 1
ATOM 651 C C . LYS A 1 80 ? -20.751 7.862 7.991 1.00 78.19 80 LYS A C 1
ATOM 653 O O . LYS A 1 80 ? -20.379 7.714 9.175 1.00 78.19 80 LYS A O 1
#

Sequence (80 aa):
MKFNVSKMKYVILLSLIFLWSCSGNKQPAKDINETANHTLYSIKYAKGFSVNISDEYKEITVRNPWDTTKILKKYILVDK

Secondary structure (DSSP, 8-state):
----HHHHHHHHHHHHHHGGG--------------SS-EEPPPSS-TTEEEEE-SS-EEEEEE-SS-TTSEEEEEEE---

Foldseek 3Di:
DDDDVVVVVVVVVVVVVVVVVPPPPPDDDDDDDDDDPWDFDDDDPDPQWGWTDDPAWIKIWHADPVDRVHTPDIDTGGDD